Protein AF-G3NT42-F1 (afdb_monomer_lite)

Foldseek 3Di:
DKDWPDKDKDKDKDWAQDPVGSVDIDIDMDMDMDTDIDDDPPDDFDWDWDWDDDPVDTDIDIGTPCPVVCVVDVDDD

Organism: Gasterosteus aculeatus (NCBI:txid69293)

Structure (mmCIF, N/CA/C/O backbone):
data_AF-G3NT42-F1
#
_entry.id   AF-G3NT42-F1
#
loop_
_atom_site.group_PDB
_atom_site.id
_atom_site.type_symbol
_atom_site.label_atom_id
_atom_site.label_alt_id
_atom_site.label_comp_id
_atom_site.label_asym_id
_atom_site.label_entity_id
_atom_site.label_seq_id
_atom_site.pdbx_PDB_ins_code
_atom_site.Cartn_x
_atom_site.Cartn_y
_atom_site.Cartn_z
_atom_site.occupancy
_atom_site.B_iso_or_equiv
_atom_site.auth_seq_id
_atom_site.auth_comp_id
_atom_site.auth_asym_id
_atom_site.auth_atom_id
_atom_site.pdbx_PDB_model_num
ATOM 1 N N . ASN A 1 1 ? -17.187 4.085 13.747 1.00 79.12 1 ASN A N 1
ATOM 2 C CA . ASN A 1 1 ? -16.735 5.455 14.075 1.00 79.12 1 ASN A CA 1
ATOM 3 C C . ASN A 1 1 ? -15.225 5.577 13.963 1.00 79.12 1 ASN A C 1
ATOM 5 O O . ASN A 1 1 ? -14.590 5.922 14.944 1.00 79.12 1 ASN A O 1
ATOM 9 N N . CYS A 1 2 ? -14.649 5.311 12.793 1.00 89.69 2 CYS A N 1
ATOM 10 C CA . CYS A 1 2 ? -13.245 5.602 12.513 1.00 89.69 2 CYS A CA 1
ATOM 11 C C . CYS A 1 2 ? -13.209 6.467 11.262 1.00 89.69 2 CYS A C 1
ATOM 13 O O . CYS A 1 2 ? -13.907 6.153 10.298 1.00 89.69 2 CYS A O 1
ATOM 15 N N . ARG A 1 3 ? -12.451 7.558 11.293 1.00 92.94 3 ARG A N 1
ATOM 16 C CA . ARG A 1 3 ? -12.236 8.432 10.139 1.00 92.94 3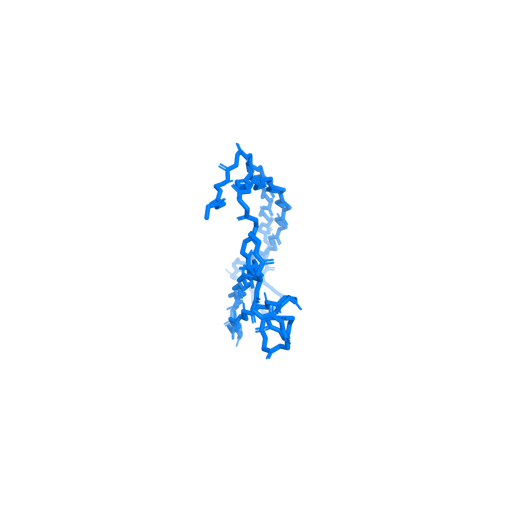 ARG A CA 1
ATOM 17 C C . ARG A 1 3 ? -10.745 8.631 9.937 1.00 92.94 3 ARG A C 1
ATOM 19 O O . ARG A 1 3 ? -9.998 8.676 10.910 1.00 92.94 3 ARG A O 1
ATOM 26 N N . MET A 1 4 ? -10.327 8.744 8.689 1.00 93.38 4 MET A N 1
ATOM 27 C CA . MET A 1 4 ? -8.955 9.103 8.368 1.00 93.38 4 MET A CA 1
ATOM 28 C C . MET A 1 4 ? -8.747 10.580 8.712 1.00 93.38 4 MET A C 1
ATOM 30 O O . MET A 1 4 ? -9.553 11.425 8.331 1.00 93.38 4 MET A O 1
ATOM 34 N N . GLU A 1 5 ? -7.712 10.872 9.488 1.00 96.31 5 GLU A N 1
ATOM 35 C CA . GLU A 1 5 ? -7.345 12.237 9.880 1.00 96.31 5 GLU A CA 1
ATOM 36 C C . GLU A 1 5 ? -6.155 12.739 9.065 1.00 96.31 5 GLU A C 1
ATOM 38 O O . GLU A 1 5 ? -6.099 13.903 8.679 1.00 96.31 5 GLU A O 1
ATOM 43 N N . TYR A 1 6 ? -5.220 11.840 8.774 1.00 96.69 6 TYR A N 1
ATOM 44 C CA . TYR A 1 6 ? -4.016 12.144 8.026 1.00 96.69 6 TYR A CA 1
ATOM 45 C C . TYR A 1 6 ? -3.707 11.015 7.057 1.00 96.69 6 TYR A C 1
ATOM 47 O O . TYR A 1 6 ? -3.805 9.840 7.412 1.00 96.69 6 TYR A O 1
ATOM 55 N N . GLU A 1 7 ? -3.271 11.391 5.863 1.00 96.94 7 GLU A N 1
ATOM 56 C CA . GLU A 1 7 ? -2.697 10.491 4.880 1.00 96.94 7 GLU A CA 1
ATOM 57 C C . GLU A 1 7 ? -1.576 11.213 4.141 1.00 96.94 7 GLU A C 1
ATOM 59 O O . GLU A 1 7 ? -1.708 12.369 3.735 1.00 96.94 7 GLU A O 1
ATOM 64 N N . LYS A 1 8 ? -0.459 10.519 3.952 1.00 97.81 8 LYS A N 1
ATOM 65 C CA . LYS A 1 8 ? 0.623 10.962 3.086 1.00 97.81 8 LYS A CA 1
ATOM 66 C C . LYS A 1 8 ? 1.184 9.783 2.327 1.00 97.81 8 LYS A C 1
ATOM 68 O O . LYS A 1 8 ? 1.637 8.813 2.930 1.00 97.81 8 LYS A O 1
ATOM 73 N N . THR A 1 9 ? 1.244 9.934 1.012 1.00 97.88 9 THR A N 1
ATOM 74 C CA . THR A 1 9 ? 1.766 8.915 0.107 1.00 97.88 9 THR A CA 1
ATOM 75 C C . THR A 1 9 ? 2.846 9.517 -0.778 1.00 97.88 9 THR A C 1
ATOM 77 O O . THR A 1 9 ? 2.606 10.469 -1.515 1.00 97.88 9 THR A O 1
ATOM 80 N N . ASN A 1 10 ? 4.044 8.945 -0.711 1.00 97.81 10 ASN A N 1
ATOM 81 C CA . ASN A 1 10 ? 5.161 9.264 -1.588 1.00 97.81 10 ASN A CA 1
ATOM 82 C C . ASN A 1 10 ? 5.280 8.163 -2.644 1.00 97.81 10 ASN A C 1
ATOM 84 O O . ASN A 1 10 ? 5.410 6.989 -2.298 1.00 97.81 10 ASN A O 1
ATOM 88 N N . ARG A 1 11 ? 5.264 8.539 -3.925 1.00 96.88 11 ARG A N 1
ATOM 89 C CA . ARG A 1 11 ? 5.351 7.610 -5.058 1.00 96.88 11 ARG A CA 1
ATOM 90 C C . ARG A 1 11 ? 6.499 8.005 -5.979 1.00 96.88 11 ARG A C 1
ATOM 92 O O . ARG A 1 11 ? 6.614 9.163 -6.368 1.00 96.88 11 ARG A O 1
ATOM 99 N N . SER A 1 12 ? 7.323 7.036 -6.361 1.00 96.94 12 SER A N 1
ATOM 100 C CA . SER A 1 12 ? 8.404 7.203 -7.331 1.00 96.94 12 SER A CA 1
ATOM 101 C C . SER A 1 12 ? 8.311 6.120 -8.398 1.00 96.94 12 SER A C 1
ATOM 103 O O . SER A 1 12 ? 8.339 4.930 -8.086 1.00 96.94 12 SER A O 1
ATOM 105 N N . LYS A 1 13 ? 8.206 6.529 -9.666 1.00 96.06 13 LYS A N 1
ATOM 106 C CA . LYS A 1 13 ? 8.140 5.628 -10.820 1.00 96.06 13 LYS A CA 1
ATOM 107 C C . LYS A 1 13 ? 9.367 5.843 -11.694 1.00 96.06 13 LYS A C 1
ATOM 109 O O . LYS A 1 13 ? 9.591 6.948 -12.181 1.00 96.06 13 LYS A O 1
ATOM 114 N N . LYS A 1 14 ? 10.152 4.787 -11.898 1.00 95.69 14 LYS A N 1
ATOM 115 C CA . LYS A 1 14 ? 11.359 4.814 -12.728 1.00 95.69 14 LYS A CA 1
ATOM 116 C C . LYS A 1 14 ? 11.127 3.982 -13.992 1.00 95.69 14 LYS A C 1
ATOM 118 O O . LYS A 1 14 ? 10.964 2.764 -13.867 1.00 95.69 14 LYS A O 1
ATOM 123 N N . PRO A 1 15 ? 11.065 4.603 -15.184 1.00 94.31 15 PRO A N 1
ATOM 124 C CA . PRO A 1 15 ? 10.995 3.867 -16.439 1.00 94.31 15 PRO A CA 1
ATOM 125 C C . PRO A 1 15 ? 12.347 3.217 -16.751 1.00 94.31 15 PRO A C 1
ATOM 127 O O . PRO A 1 15 ? 13.400 3.758 -16.412 1.00 94.31 15 PRO A O 1
ATOM 130 N N . LYS A 1 16 ? 12.316 2.052 -17.392 1.00 92.75 16 LYS A N 1
ATOM 131 C CA . LYS A 1 16 ? 13.495 1.344 -17.898 1.00 92.75 16 LYS A CA 1
ATOM 132 C C . LYS A 1 16 ? 13.111 0.485 -19.106 1.00 92.75 16 LYS A C 1
ATOM 134 O O . LYS A 1 16 ? 11.972 0.020 -19.150 1.00 92.75 16 LYS A O 1
ATOM 139 N N . PRO A 1 17 ? 14.020 0.216 -20.051 1.00 93.06 17 PRO A N 1
ATOM 140 C CA . PRO A 1 17 ? 13.786 -0.810 -21.064 1.00 93.06 17 PRO A CA 1
ATOM 141 C C . PRO A 1 17 ? 13.443 -2.153 -20.405 1.00 93.06 17 PRO A C 1
ATOM 143 O O . PRO A 1 17 ? 13.988 -2.491 -19.346 1.00 93.06 17 PRO A O 1
ATOM 146 N N . CYS A 1 18 ? 12.512 -2.905 -20.987 1.00 92.75 18 CYS A N 1
ATOM 147 C CA . CYS A 1 18 ? 12.200 -4.247 -20.504 1.00 92.75 18 CYS A CA 1
ATOM 148 C C . CYS A 1 18 ? 13.383 -5.200 -20.750 1.00 92.75 18 CYS A C 1
ATOM 150 O O . CYS A 1 18 ? 14.123 -5.050 -21.717 1.00 92.75 18 CYS A O 1
ATOM 152 N N . LEU A 1 19 ? 13.559 -6.198 -19.874 1.00 89.69 19 LEU A N 1
ATOM 153 C CA . LEU A 1 19 ? 14.695 -7.129 -19.953 1.00 89.69 19 LEU A CA 1
ATOM 154 C C . LEU A 1 19 ? 14.645 -8.011 -21.213 1.00 89.69 19 LEU A C 1
ATOM 156 O O . LEU A 1 19 ? 15.676 -8.261 -21.825 1.00 89.69 19 LEU A O 1
ATOM 160 N N . TYR A 1 20 ? 13.449 -8.482 -21.575 1.00 89.88 20 TYR A N 1
ATOM 161 C CA . TYR A 1 20 ? 13.247 -9.427 -22.679 1.00 89.88 20 TYR A CA 1
ATOM 162 C C . TYR A 1 20 ? 13.006 -8.750 -24.033 1.00 89.88 20 TYR A C 1
ATOM 164 O O . TYR A 1 20 ? 13.262 -9.355 -25.068 1.00 89.88 20 TYR A O 1
ATOM 172 N N . ASP A 1 21 ? 12.530 -7.504 -24.028 1.00 92.44 21 ASP A N 1
ATOM 173 C CA . ASP A 1 21 ? 12.267 -6.720 -25.234 1.00 92.44 21 ASP A CA 1
ATOM 174 C C . ASP A 1 21 ? 12.653 -5.251 -24.992 1.00 92.44 21 ASP A C 1
ATOM 176 O O . ASP A 1 21 ? 11.864 -4.484 -24.433 1.00 92.44 21 ASP A O 1
ATOM 180 N N . PRO A 1 22 ? 13.866 -4.836 -25.399 1.00 89.75 22 PRO A N 1
ATOM 181 C CA . PRO A 1 22 ? 14.341 -3.468 -25.212 1.00 89.75 22 PRO A CA 1
ATOM 182 C C . PRO A 1 22 ? 13.533 -2.409 -25.977 1.00 89.75 22 PRO A C 1
ATOM 184 O O . PRO A 1 22 ? 13.667 -1.226 -25.669 1.00 89.75 22 PRO A O 1
ATOM 187 N N . SER A 1 23 ? 12.709 -2.803 -26.960 1.00 92.94 23 SER A N 1
ATOM 188 C CA . SER A 1 23 ? 11.809 -1.880 -27.666 1.00 92.94 23 SER A CA 1
ATOM 189 C C . SER A 1 23 ? 10.605 -1.469 -26.808 1.00 92.94 23 SER A C 1
ATOM 191 O O . SER A 1 23 ? 9.989 -0.429 -27.051 1.00 92.94 23 SER A O 1
ATOM 193 N N . GLN A 1 24 ? 10.307 -2.241 -25.757 1.00 93.06 24 GLN A N 1
ATOM 194 C CA . GLN A 1 24 ? 9.258 -1.952 -24.790 1.00 93.06 24 GLN A CA 1
ATOM 195 C C . GLN A 1 24 ? 9.800 -1.216 -23.559 1.00 93.06 24 GLN A C 1
ATOM 197 O O . GLN A 1 24 ? 10.894 -1.475 -23.052 1.00 93.06 24 GLN A O 1
ATOM 202 N N . THR A 1 25 ? 8.985 -0.301 -23.030 1.00 93.44 25 THR A N 1
ATOM 203 C CA . THR A 1 25 ? 9.292 0.434 -21.797 1.00 93.44 25 THR A CA 1
ATOM 204 C C . THR A 1 25 ? 8.584 -0.209 -20.609 1.00 93.44 25 THR A C 1
ATOM 206 O O . THR A 1 25 ? 7.360 -0.187 -20.506 1.00 93.44 25 THR A O 1
ATOM 209 N N . CYS A 1 26 ? 9.367 -0.732 -19.674 1.00 93.44 26 CYS A N 1
ATOM 210 C CA . CYS A 1 26 ? 8.921 -1.230 -18.381 1.00 93.44 26 CYS A CA 1
ATOM 211 C C . CYS A 1 26 ? 9.088 -0.151 -17.302 1.00 93.44 26 CYS A C 1
ATOM 213 O O . CYS A 1 26 ? 9.710 0.894 -17.504 1.00 93.44 26 CYS A O 1
ATOM 215 N N . PHE A 1 27 ? 8.550 -0.398 -16.109 1.00 93.88 27 PHE A N 1
ATOM 216 C CA . PHE A 1 27 ? 8.739 0.503 -14.978 1.00 93.88 27 PHE A CA 1
ATOM 217 C C . PHE A 1 27 ? 8.929 -0.256 -13.671 1.00 93.88 27 PHE A C 1
ATOM 219 O O . PHE A 1 27 ? 8.462 -1.377 -13.494 1.00 93.88 27 PHE A O 1
ATOM 226 N N . THR A 1 28 ? 9.620 0.386 -12.739 1.00 93.69 28 THR A N 1
ATOM 227 C CA . THR A 1 28 ? 9.646 -0.019 -11.337 1.00 93.69 28 THR A CA 1
ATOM 228 C C . THR A 1 28 ? 9.068 1.116 -10.515 1.00 93.69 28 THR A C 1
ATOM 230 O O . THR A 1 28 ? 9.442 2.278 -10.690 1.00 93.69 28 THR A O 1
ATOM 233 N N . GLU A 1 29 ? 8.124 0.778 -9.649 1.00 95.31 29 GLU A N 1
ATOM 234 C CA . GLU A 1 29 ? 7.399 1.732 -8.829 1.00 95.31 29 GLU A CA 1
ATOM 235 C C . GLU A 1 29 ? 7.662 1.456 -7.351 1.00 95.31 29 GLU A C 1
ATOM 237 O O . GLU A 1 29 ? 7.582 0.315 -6.905 1.00 95.31 29 GLU A O 1
ATOM 242 N N . SER A 1 30 ? 7.996 2.507 -6.606 1.00 96.75 30 SER A N 1
ATOM 243 C CA . SER A 1 30 ? 8.161 2.475 -5.157 1.00 96.75 30 SER A CA 1
ATOM 244 C C . SER A 1 30 ? 7.170 3.445 -4.529 1.00 96.75 30 SER A C 1
ATOM 246 O O . SER A 1 30 ? 7.160 4.631 -4.874 1.00 96.75 30 SER A O 1
ATOM 248 N N . THR A 1 31 ? 6.341 2.932 -3.624 1.00 97.38 31 THR A N 1
ATOM 249 C CA . THR A 1 31 ? 5.283 3.687 -2.951 1.00 97.38 31 THR A CA 1
ATOM 250 C C . THR A 1 31 ? 5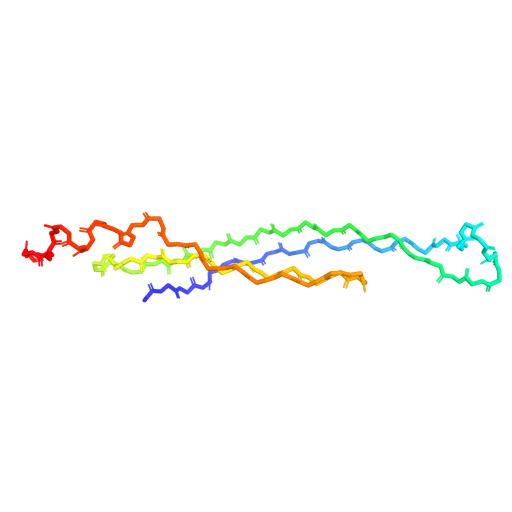.417 3.501 -1.445 1.00 97.38 31 THR A C 1
ATOM 252 O O . THR A 1 31 ? 5.467 2.374 -0.960 1.00 97.38 31 THR A O 1
ATOM 255 N N . GLN A 1 32 ? 5.466 4.608 -0.706 1.00 97.81 32 GLN A N 1
ATOM 256 C CA . GLN A 1 32 ? 5.504 4.639 0.754 1.00 97.81 32 GLN A CA 1
ATOM 257 C C . GLN A 1 32 ? 4.343 5.494 1.259 1.00 97.81 32 GLN A C 1
ATOM 259 O O . GLN A 1 32 ? 4.273 6.684 0.949 1.00 97.81 32 GLN A O 1
ATOM 264 N N . SER A 1 33 ? 3.445 4.896 2.037 1.00 97.31 33 SER A N 1
ATOM 265 C CA . SER A 1 33 ? 2.242 5.549 2.558 1.00 97.31 33 SER A CA 1
ATOM 266 C C . SER A 1 33 ? 2.199 5.522 4.083 1.00 97.31 33 SER A C 1
ATOM 268 O O . SER A 1 33 ? 2.522 4.509 4.702 1.00 97.31 33 SER A O 1
ATOM 270 N N . HIS A 1 34 ? 1.737 6.615 4.677 1.00 97.75 34 HIS A N 1
ATOM 271 C CA . HIS A 1 34 ? 1.447 6.750 6.099 1.00 97.75 34 HIS A CA 1
ATOM 272 C C . HIS A 1 34 ? 0.018 7.257 6.256 1.00 97.75 34 HIS A C 1
ATOM 274 O O . HIS A 1 34 ? -0.364 8.209 5.581 1.00 97.75 34 HIS A O 1
ATOM 280 N N . ALA A 1 35 ? -0.755 6.650 7.153 1.00 96.81 35 ALA A N 1
ATOM 281 C CA . ALA A 1 35 ? -2.110 7.089 7.451 1.00 96.81 35 ALA A CA 1
ATOM 282 C C . ALA A 1 35 ? -2.394 7.003 8.953 1.00 96.81 35 ALA A C 1
ATOM 284 O O . ALA A 1 35 ? -1.971 6.052 9.612 1.00 96.81 35 ALA A O 1
ATOM 285 N N . SER A 1 36 ? -3.145 7.974 9.466 1.00 96.62 36 SER A N 1
ATOM 286 C CA . SER A 1 36 ? -3.628 8.012 10.846 1.00 96.62 36 SER A CA 1
ATOM 287 C C . SER A 1 36 ? -5.149 8.023 10.849 1.00 96.62 36 SER A C 1
ATOM 289 O O . SER A 1 36 ? -5.782 8.829 10.161 1.00 96.62 36 SER A O 1
ATOM 291 N N . TRP A 1 37 ? -5.737 7.131 11.642 1.00 94.44 37 TRP A N 1
ATOM 292 C CA . TRP A 1 37 ? -7.181 6.994 11.781 1.00 94.44 37 TRP A CA 1
ATOM 293 C C . TRP A 1 37 ? -7.601 7.380 13.189 1.00 94.44 37 TRP A C 1
ATOM 295 O O . TRP A 1 37 ? -7.106 6.825 14.169 1.00 94.44 37 TRP A O 1
ATOM 305 N N . LEU A 1 38 ? -8.556 8.297 13.283 1.00 93.56 38 LEU A N 1
ATOM 306 C CA . LEU A 1 38 ? -9.167 8.679 14.541 1.00 93.56 38 LEU A CA 1
ATOM 307 C C . LEU A 1 38 ? -10.456 7.883 14.734 1.00 93.56 38 LEU A C 1
ATOM 309 O O . LEU A 1 38 ? -11.422 8.041 13.978 1.00 93.56 38 LEU A O 1
ATOM 313 N N . CYS A 1 39 ? -10.472 7.034 15.758 1.00 90.81 39 CYS A N 1
ATOM 314 C CA . CYS A 1 39 ? -11.634 6.240 16.137 1.00 90.81 39 CYS A CA 1
ATOM 315 C C . CYS A 1 39 ? -12.288 6.788 17.412 1.00 90.81 39 CYS A C 1
ATOM 317 O O . CYS A 1 39 ? -11.617 7.025 18.413 1.00 90.81 39 CYS A O 1
ATOM 319 N N . GLY A 1 40 ? -13.607 6.977 17.385 1.00 86.62 40 GLY A N 1
ATOM 320 C CA . GLY A 1 40 ? -14.394 7.392 18.547 1.00 86.62 40 GLY A CA 1
ATOM 321 C C . GLY A 1 40 ? -14.758 6.211 19.450 1.00 86.62 40 GLY A C 1
ATOM 322 O O . GLY A 1 40 ? -15.125 5.146 18.950 1.00 86.62 40 GLY A O 1
ATOM 323 N N . LYS A 1 41 ? -14.689 6.420 20.769 1.00 81.56 41 LYS A N 1
ATOM 324 C CA . LYS A 1 41 ? -15.175 5.481 21.795 1.00 81.56 41 LYS A CA 1
ATOM 325 C C . LYS A 1 41 ? -16.704 5.575 21.981 1.00 81.56 41 LYS A C 1
ATOM 327 O O . LYS A 1 41 ? -17.261 6.634 21.690 1.00 81.56 41 LYS A O 1
ATOM 332 N N . PRO A 1 42 ? -17.371 4.520 22.499 1.00 73.69 42 PRO A N 1
ATOM 333 C CA . PRO A 1 42 ? -16.817 3.212 22.880 1.00 73.69 42 PRO A CA 1
ATOM 334 C C . PRO A 1 42 ? -16.368 2.406 21.652 1.00 73.69 42 PRO A C 1
ATOM 336 O O . PRO A 1 42 ? -17.016 2.434 20.604 1.00 73.69 42 PRO A O 1
ATOM 339 N N . PHE A 1 43 ? -15.210 1.746 21.746 1.00 66.69 43 PHE A N 1
ATOM 340 C CA . PHE A 1 43 ? -14.629 1.032 20.608 1.00 66.69 43 PHE A CA 1
ATOM 341 C C . PHE A 1 43 ? -15.422 -0.250 20.315 1.00 66.69 43 PHE A C 1
ATOM 343 O O . PHE A 1 43 ? -15.669 -1.053 21.208 1.00 66.69 43 PHE A O 1
ATOM 350 N N . LYS A 1 44 ? -15.810 -0.437 19.050 1.00 68.56 44 LYS A N 1
ATOM 351 C CA . LYS A 1 44 ? -16.283 -1.718 18.497 1.00 68.56 44 LYS A CA 1
ATOM 352 C C . LYS A 1 44 ? -15.112 -2.420 17.798 1.00 68.56 44 LYS A C 1
ATOM 354 O O . LYS A 1 44 ? -14.116 -1.761 17.508 1.00 68.56 44 LYS A O 1
ATOM 359 N N . VAL A 1 45 ? -15.262 -3.708 17.474 1.00 79.88 45 VAL A N 1
ATOM 360 C CA . VAL A 1 45 ? -14.288 -4.495 16.690 1.00 79.88 45 VAL A CA 1
ATOM 361 C C . VAL A 1 45 ? -13.845 -3.714 15.449 1.00 79.88 45 VAL A C 1
ATOM 363 O O . VAL A 1 45 ? -14.672 -3.338 14.613 1.00 79.88 45 VAL A O 1
ATOM 366 N N . ILE A 1 46 ? -12.541 -3.463 15.336 1.00 87.62 46 ILE A N 1
ATOM 367 C CA . ILE A 1 46 ? -11.927 -2.843 14.159 1.00 87.62 46 ILE A CA 1
ATOM 368 C C . ILE A 1 46 ? -11.423 -3.962 13.249 1.00 87.62 46 ILE A C 1
ATOM 370 O O . ILE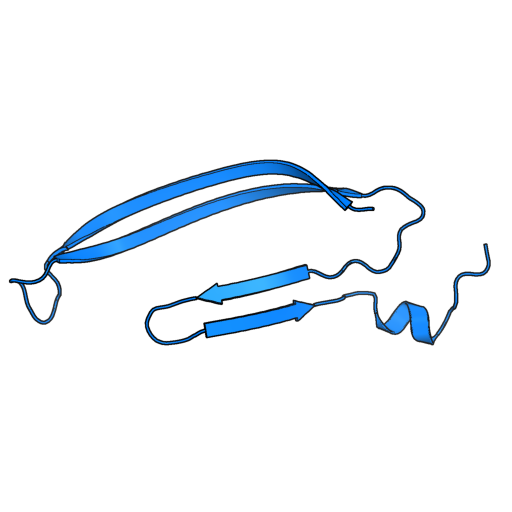 A 1 46 ? -10.844 -4.944 13.710 1.00 87.62 46 ILE A O 1
ATOM 374 N N . CYS A 1 47 ? -11.636 -3.805 11.946 1.00 90.56 47 CYS A N 1
ATOM 375 C CA . CYS A 1 47 ? -11.079 -4.693 10.937 1.00 90.56 47 CYS A CA 1
ATOM 376 C C . CYS A 1 47 ? -10.207 -3.898 9.971 1.00 90.56 47 CYS A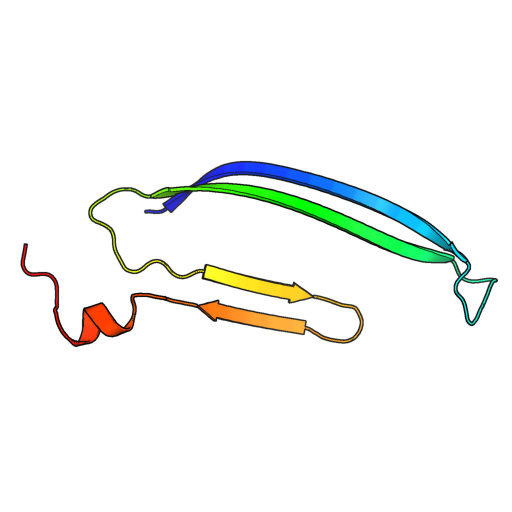 C 1
ATOM 378 O O . CYS A 1 47 ? -10.562 -2.790 9.569 1.00 90.56 47 CYS A O 1
ATOM 380 N N . ILE A 1 48 ? -9.098 -4.497 9.565 1.00 93.00 48 ILE A N 1
ATOM 381 C CA . ILE A 1 48 ? -8.178 -3.980 8.565 1.00 93.00 48 ILE A CA 1
ATOM 382 C C . ILE A 1 48 ? -8.504 -4.670 7.244 1.00 93.00 48 ILE A C 1
ATOM 384 O O . ILE A 1 48 ? -8.553 -5.899 7.169 1.00 93.00 48 ILE A O 1
ATOM 388 N N . PHE A 1 49 ? -8.731 -3.874 6.205 1.00 95.19 49 PHE A N 1
ATOM 389 C CA . PHE A 1 49 ? -8.911 -4.362 4.845 1.00 95.19 49 PHE A CA 1
ATOM 390 C C . PHE A 1 49 ? -7.639 -4.098 4.048 1.00 95.19 49 PHE A C 1
ATOM 392 O O . PHE A 1 49 ? -7.200 -2.955 3.942 1.00 95.19 49 PHE A O 1
ATOM 399 N N . ILE A 1 50 ? -7.053 -5.159 3.498 1.00 95.69 50 ILE A N 1
ATOM 400 C CA . ILE A 1 50 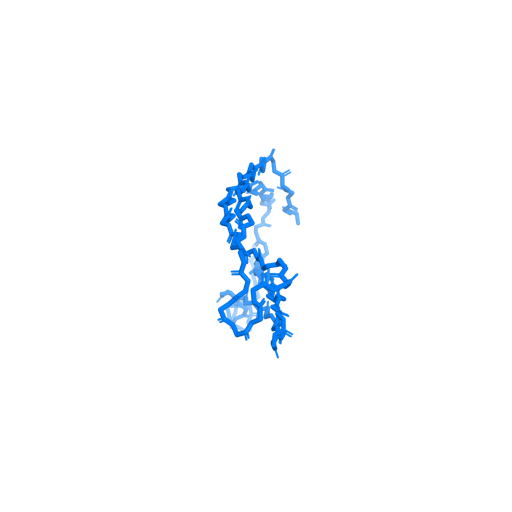? -5.858 -5.099 2.658 1.00 95.69 50 ILE A CA 1
ATOM 401 C C . ILE A 1 50 ? -6.254 -5.550 1.256 1.00 95.69 50 ILE A C 1
ATOM 403 O O . ILE A 1 50 ? -6.793 -6.642 1.073 1.00 95.69 50 ILE A O 1
ATOM 407 N N . SER A 1 51 ? -5.978 -4.705 0.267 1.00 97.12 51 SER A N 1
ATOM 408 C CA . SER A 1 51 ? -6.161 -5.010 -1.150 1.00 97.12 51 SER A CA 1
ATOM 409 C C . SER A 1 51 ? -4.829 -4.902 -1.872 1.00 97.12 51 SER A C 1
ATOM 411 O O . SER A 1 51 ? -4.188 -3.852 -1.844 1.00 97.12 51 SER A O 1
ATOM 413 N N . PHE A 1 52 ? -4.437 -5.970 -2.551 1.00 96.62 52 PHE A N 1
ATOM 414 C CA . PHE A 1 52 ? -3.228 -6.022 -3.349 1.00 96.62 52 PHE A CA 1
ATOM 415 C C . PHE A 1 52 ? -3.581 -6.333 -4.799 1.00 96.62 52 PHE A C 1
ATOM 417 O O . PHE A 1 52 ? -4.296 -7.293 -5.090 1.00 96.62 52 PHE A O 1
ATOM 424 N N . PHE A 1 53 ? -3.073 -5.506 -5.707 1.00 96.44 53 PHE A N 1
ATOM 425 C CA . PHE A 1 53 ? -3.281 -5.642 -7.139 1.00 96.44 53 PHE A CA 1
ATOM 426 C C . PHE A 1 53 ? -1.930 -5.547 -7.837 1.00 96.44 53 PHE A C 1
ATOM 428 O O . PHE A 1 53 ? -1.323 -4.479 -7.883 1.00 96.44 53 PHE A O 1
ATOM 435 N N . SER A 1 54 ? -1.466 -6.675 -8.358 1.00 94.69 54 SER A N 1
ATOM 436 C CA . SER A 1 54 ? -0.283 -6.759 -9.206 1.00 94.69 54 SER A CA 1
ATOM 437 C C . SER A 1 54 ? -0.690 -7.145 -10.628 1.00 94.69 54 SER A C 1
ATOM 439 O O . SER A 1 54 ? -1.871 -7.322 -10.931 1.00 94.69 54 SER A O 1
ATOM 441 N N . ILE A 1 55 ? 0.300 -7.264 -11.504 1.00 92.25 55 ILE A N 1
ATOM 442 C CA . ILE A 1 55 ? 0.120 -7.695 -12.892 1.00 92.25 55 ILE A CA 1
ATOM 443 C C . ILE A 1 55 ? -0.338 -9.161 -12.930 1.00 92.25 55 ILE A C 1
ATOM 445 O O . ILE A 1 55 ? -1.254 -9.496 -13.676 1.00 92.25 55 ILE A O 1
ATOM 449 N N . ASP A 1 56 ? 0.232 -10.000 -12.064 1.00 95.62 56 ASP A N 1
ATOM 450 C CA . ASP A 1 56 ? 0.044 -11.456 -12.128 1.00 95.62 56 ASP A CA 1
ATOM 451 C C . ASP A 1 56 ? -1.014 -11.974 -11.142 1.00 95.62 56 ASP A C 1
ATOM 453 O O . ASP A 1 56 ? -1.646 -13.002 -11.375 1.00 95.62 56 ASP A O 1
ATOM 457 N N . TYR A 1 57 ? -1.227 -11.258 -10.031 1.00 95.25 57 TYR A N 1
ATOM 458 C CA . TYR A 1 57 ? -2.088 -11.703 -8.933 1.00 95.25 57 TYR A CA 1
ATOM 459 C C . TYR A 1 57 ? -2.863 -10.556 -8.297 1.00 95.25 57 TYR A C 1
ATOM 461 O O . TYR A 1 57 ? -2.414 -9.407 -8.246 1.00 95.25 57 TYR A O 1
ATOM 469 N N . LYS A 1 58 ? -4.026 -10.906 -7.745 1.00 97.25 58 LYS A N 1
ATOM 470 C CA . LYS A 1 58 ? -4.888 -10.013 -6.970 1.00 97.25 58 LYS A CA 1
ATOM 471 C C . LYS A 1 58 ? -5.256 -10.698 -5.663 1.00 97.25 58 LYS A C 1
ATOM 473 O O . LYS A 1 58 ? -5.558 -11.888 -5.662 1.00 97.25 58 LYS A O 1
ATOM 478 N N . LEU A 1 59 ? -5.243 -9.950 -4.568 1.00 96.50 59 LEU A N 1
ATOM 479 C CA . LEU A 1 59 ? -5.561 -10.456 -3.239 1.00 96.50 59 LEU A CA 1
ATOM 480 C C . LEU A 1 59 ? -6.392 -9.430 -2.475 1.00 96.50 59 LEU A C 1
ATOM 482 O O . LEU A 1 59 ? -6.108 -8.234 -2.502 1.00 96.50 59 LEU A O 1
ATOM 486 N N . VAL A 1 60 ? -7.416 -9.912 -1.778 1.00 97.50 60 VAL A N 1
ATOM 487 C CA . VAL A 1 60 ? -8.216 -9.124 -0.839 1.00 97.50 60 VAL A CA 1
ATOM 488 C C . VAL A 1 60 ? -8.284 -9.871 0.481 1.00 97.50 60 VAL A C 1
ATOM 490 O O . VAL A 1 60 ? -8.536 -11.074 0.509 1.00 97.50 60 VAL A O 1
ATOM 493 N N . GLN A 1 61 ? -8.040 -9.166 1.579 1.00 96.25 61 GLN A N 1
ATOM 494 C CA . GLN A 1 61 ? -8.057 -9.742 2.913 1.00 96.25 61 GLN A CA 1
ATOM 495 C C . GLN A 1 61 ? -8.740 -8.790 3.886 1.00 96.25 61 GLN A C 1
ATOM 497 O O . GLN A 1 61 ? -8.504 -7.584 3.875 1.00 96.25 61 GLN A O 1
ATOM 502 N N . LYS A 1 62 ? -9.573 -9.358 4.753 1.00 93.50 62 LYS A N 1
ATOM 503 C CA . LYS A 1 62 ? -10.174 -8.676 5.894 1.00 93.50 62 LYS A CA 1
ATOM 504 C C . LYS A 1 62 ? -9.645 -9.343 7.156 1.00 93.50 62 LYS A C 1
ATOM 506 O O . LYS A 1 62 ? -9.874 -10.532 7.355 1.00 93.50 62 LYS A O 1
ATOM 511 N N . VAL A 1 63 ? -8.954 -8.584 7.994 1.00 91.69 63 VAL A N 1
ATOM 512 C CA . VAL A 1 63 ? -8.383 -9.059 9.257 1.00 91.69 63 VAL A CA 1
ATOM 513 C C . VAL A 1 63 ? -9.068 -8.328 10.400 1.00 91.69 63 VAL A C 1
ATOM 515 O O . VAL A 1 63 ? -9.046 -7.105 10.439 1.00 91.69 63 VAL A O 1
ATOM 518 N N . CYS A 1 64 ? -9.683 -9.057 11.325 1.00 90.94 64 CYS A N 1
ATOM 519 C CA . CYS A 1 64 ? -10.363 -8.494 12.492 1.00 90.94 64 CYS A CA 1
ATOM 520 C C . CYS A 1 64 ? -9.738 -9.103 13.757 1.00 90.94 64 CYS A C 1
ATOM 522 O O . CYS A 1 64 ? -10.105 -10.226 14.104 1.00 90.94 64 CYS A O 1
ATOM 524 N N . PRO A 1 65 ? -8.790 -8.421 14.425 1.00 84.19 65 PRO A N 1
ATOM 525 C CA . PRO A 1 65 ? -8.054 -8.995 15.556 1.00 84.19 65 PRO A CA 1
ATOM 526 C C . PRO A 1 65 ? -8.961 -9.415 16.722 1.00 84.19 65 PRO A C 1
ATOM 528 O O . PRO A 1 65 ? -8.783 -10.491 17.281 1.00 84.19 65 PRO A O 1
ATOM 531 N N . ASP A 1 66 ? -9.988 -8.612 17.019 1.00 79.06 66 ASP A N 1
ATOM 532 C CA . ASP A 1 66 ? -10.852 -8.794 18.196 1.00 79.06 66 ASP A CA 1
ATOM 533 C C . ASP A 1 66 ? -12.199 -9.462 17.880 1.00 79.06 66 ASP A C 1
ATOM 535 O O . ASP A 1 66 ? -13.131 -9.412 18.683 1.00 79.06 66 ASP A O 1
ATOM 539 N N . TYR A 1 67 ? -12.344 -10.082 16.703 1.00 68.62 67 TYR A N 1
ATOM 540 C CA . TYR A 1 67 ? -13.619 -10.689 16.298 1.00 68.62 67 TYR A CA 1
ATOM 541 C C . TYR A 1 67 ? -14.081 -11.790 17.269 1.00 68.62 67 TYR A C 1
ATOM 543 O O . TYR A 1 67 ? -15.262 -11.859 17.600 1.00 68.62 67 TYR A O 1
ATOM 551 N N . ASN A 1 68 ? -13.148 -12.591 17.795 1.00 63.94 68 ASN A N 1
ATOM 552 C CA . ASN A 1 68 ? -13.456 -13.680 18.730 1.00 63.94 68 ASN A CA 1
ATOM 553 C C . ASN A 1 68 ? -13.708 -13.205 20.175 1.00 63.94 68 ASN A C 1
ATOM 555 O O . ASN A 1 68 ? -14.317 -13.931 20.954 1.00 63.94 68 ASN A O 1
ATOM 559 N N . PHE A 1 69 ? -13.298 -11.988 20.553 1.00 58.47 69 PHE A N 1
ATOM 560 C CA . PHE A 1 69 ? -13.604 -11.458 21.890 1.00 58.47 69 PHE A CA 1
ATOM 561 C C . PHE A 1 69 ? -15.099 -11.146 22.054 1.00 58.47 69 PHE A C 1
ATOM 563 O O . PHE A 1 69 ? -15.639 -11.281 23.150 1.00 58.47 69 PHE A O 1
ATOM 570 N N . GLN A 1 70 ? -15.797 -10.803 20.964 1.00 55.00 70 GLN A N 1
ATOM 571 C CA . GLN A 1 70 ? -17.246 -10.586 20.998 1.00 55.00 70 GLN A CA 1
ATOM 572 C C . GLN A 1 70 ? -18.071 -11.874 21.096 1.00 55.00 70 GLN A C 1
ATOM 574 O O . GLN A 1 70 ? -19.201 -11.802 21.574 1.00 55.00 70 GLN A O 1
ATOM 579 N N . SER A 1 71 ? -17.551 -13.035 20.671 1.00 55.00 71 SER A N 1
ATOM 580 C CA . SER A 1 71 ? -18.289 -14.298 20.822 1.00 55.00 71 SER A CA 1
ATOM 581 C C . SER A 1 71 ? -18.295 -14.815 22.260 1.00 55.00 71 SER A C 1
ATOM 583 O O . SER A 1 71 ? -19.228 -15.522 22.623 1.00 55.00 71 SER A O 1
ATOM 585 N N . GLU A 1 72 ? -17.301 -14.450 23.079 1.00 52.44 72 GLU A N 1
ATOM 586 C CA . GLU A 1 72 ? -17.227 -14.893 24.480 1.00 52.44 72 GLU A CA 1
ATOM 587 C C . GLU A 1 72 ? -17.734 -13.863 25.498 1.00 52.44 72 GLU A C 1
ATOM 589 O O . GLU A 1 72 ? -18.173 -14.259 26.572 1.00 52.44 72 GLU A O 1
ATOM 594 N N . HIS A 1 73 ? -17.740 -12.562 25.183 1.00 55.62 73 HIS A N 1
ATOM 595 C CA . HIS A 1 73 ? -18.249 -11.535 26.099 1.00 55.62 73 HIS A CA 1
ATOM 596 C C . HIS A 1 73 ? -18.993 -10.424 25.335 1.00 55.62 73 HIS A C 1
ATOM 598 O O . HIS A 1 73 ? -18.363 -9.475 24.855 1.00 55.62 73 HIS A O 1
ATOM 604 N N . PRO A 1 74 ? -20.336 -10.479 25.222 1.00 48.28 74 PRO A N 1
ATOM 605 C CA . PRO A 1 74 ? -21.098 -9.311 24.808 1.00 48.28 74 PRO A CA 1
ATOM 606 C C . PRO A 1 74 ? -20.916 -8.253 25.897 1.00 48.28 74 PRO A C 1
ATOM 608 O O . PRO A 1 74 ? -21.310 -8.474 27.039 1.00 48.28 74 PRO A O 1
ATOM 611 N N . TYR A 1 75 ? -20.255 -7.142 25.563 1.00 51.75 75 TYR A N 1
ATOM 612 C CA . TYR A 1 75 ? -19.997 -6.034 26.482 1.00 51.75 75 TYR A CA 1
ATOM 613 C C . TYR A 1 75 ? -21.281 -5.640 27.235 1.00 51.75 75 TYR A C 1
ATOM 615 O O . TYR A 1 75 ? -22.168 -4.992 26.682 1.00 51.75 75 TYR A O 1
ATOM 623 N N . LEU A 1 76 ? -21.369 -6.064 28.495 1.00 46.81 76 LEU A N 1
ATOM 624 C CA . LEU A 1 76 ? -22.207 -5.460 29.519 1.00 46.81 76 LEU A CA 1
ATOM 625 C C . LEU A 1 76 ? -21.435 -4.243 30.035 1.00 46.81 76 LEU A C 1
ATOM 627 O O . LEU A 1 76 ? -20.353 -4.404 30.602 1.00 46.81 76 LEU A O 1
ATOM 631 N N . GLY A 1 77 ? -21.977 -3.046 29.808 1.00 38.62 77 GLY A N 1
ATOM 632 C CA . GLY A 1 77 ? -21.422 -1.773 30.276 1.00 38.62 77 GLY A CA 1
ATOM 633 C C . GLY A 1 77 ? -21.682 -0.636 29.308 1.00 38.62 77 GLY A C 1
ATOM 634 O O . GLY A 1 77 ? -20.783 -0.373 28.481 1.00 38.62 77 GLY A O 1
#

Radius of gyration: 20.1 Å; chains: 1; bounding box: 37×27×58 Å

Secondary structure (DSSP, 8-state):
-EEEEEEEEEEEEEEEE-SS-TTSEEEEEEEEEEEEEEEPSSPPPP-EEEEEE-SS-EEEEEE-TTTTHHHH-----

InterPro domains:
  IPR010450 Neurexophilin [PTHR17103] (1-76)
  IPR026845 Neurexophilin/NXPE [PF06312] (1-76)

Sequence (77 aa):
NCRMEYEKTNRSKKPKPCLYDPSQTCFTESTQSHASWLCGKPFKVICIFISFFSIDYKLVQKVCPDYNFQSEHPYL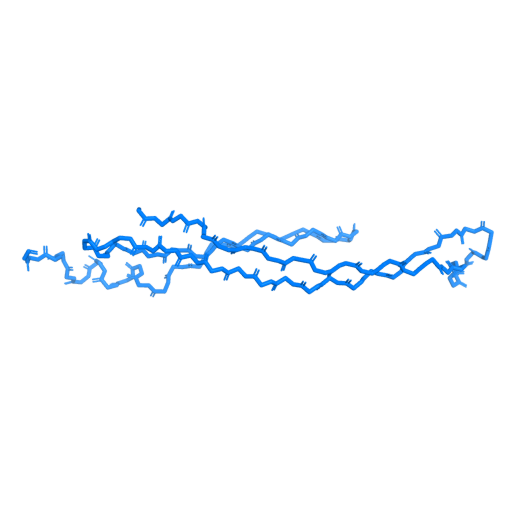G

pLDDT: mean 86.78, std 15.02, range [38.62, 97.88]